Protein AF-G3MT32-F1 (afdb_monomer_lite)

pLDDT: mean 75.39, std 18.33, range [39.81, 96.25]

Structure (mmCIF, N/CA/C/O backbone):
data_AF-G3MT32-F1
#
_entry.id   AF-G3MT32-F1
#
loop_
_atom_site.group_PDB
_atom_site.id
_atom_site.type_symbol
_atom_site.label_atom_id
_atom_site.label_alt_id
_atom_site.label_comp_id
_atom_site.label_asym_id
_atom_site.label_entity_id
_atom_site.label_seq_id
_atom_site.pdbx_PDB_ins_code
_atom_site.Cartn_x
_atom_site.Cartn_y
_atom_site.Cartn_z
_atom_site.occupancy
_atom_site.B_iso_or_equiv
_atom_site.auth_seq_id
_atom_site.auth_comp_id
_atom_site.auth_asym_id
_atom_site.auth_atom_id
_atom_site.pdbx_PDB_model_num
ATOM 1 N N . MET A 1 1 ? -66.517 -55.163 15.982 1.00 39.81 1 MET A N 1
ATOM 2 C CA . MET A 1 1 ? -65.931 -55.537 14.677 1.00 39.81 1 MET A CA 1
ATOM 3 C C . MET A 1 1 ? -66.300 -54.449 13.673 1.00 39.81 1 MET A C 1
ATOM 5 O O . MET A 1 1 ? -67.470 -54.117 13.591 1.00 39.81 1 MET A O 1
ATOM 9 N N . VAL A 1 2 ? -65.263 -53.840 13.083 1.00 44.53 2 VAL A N 1
ATOM 10 C CA . VAL A 1 2 ? -65.151 -52.796 12.032 1.00 44.53 2 VAL A CA 1
ATOM 11 C C . VAL A 1 2 ? -66.422 -52.052 11.570 1.00 44.53 2 VAL A C 1
ATOM 13 O O . VAL A 1 2 ? -67.291 -52.673 10.961 1.00 44.53 2 VAL A O 1
ATOM 16 N N . PRO A 1 3 ? -66.477 -50.711 11.703 1.00 50.31 3 PRO A N 1
ATOM 17 C CA . PRO A 1 3 ? -67.335 -49.877 10.877 1.00 50.31 3 PRO A CA 1
ATOM 18 C C . PRO A 1 3 ? -66.589 -49.270 9.671 1.00 50.31 3 PRO A C 1
ATOM 20 O O . PRO A 1 3 ? -65.367 -49.128 9.675 1.00 50.31 3 PRO A O 1
ATOM 23 N N . SER A 1 4 ? -67.407 -48.822 8.712 1.00 41.72 4 SER A N 1
ATOM 24 C CA . SER A 1 4 ? -67.240 -47.642 7.836 1.00 41.72 4 SER A CA 1
ATOM 25 C C . SER A 1 4 ? -66.090 -47.657 6.816 1.00 41.72 4 SER A C 1
ATOM 27 O O . SER A 1 4 ? -64.926 -47.627 7.178 1.00 41.72 4 SER A O 1
ATOM 29 N N . SER A 1 5 ? -66.316 -47.792 5.506 1.00 49.53 5 SER A N 1
ATOM 30 C CA . SER A 1 5 ? -67.104 -46.973 4.562 1.00 49.53 5 SER A CA 1
ATOM 31 C C . SER A 1 5 ? -66.424 -45.654 4.102 1.00 49.53 5 SER A C 1
ATOM 33 O O . SER A 1 5 ? -66.619 -44.634 4.748 1.00 49.53 5 SER A O 1
ATOM 35 N N . TRP A 1 6 ? -65.761 -45.714 2.924 1.00 46.09 6 TRP A N 1
ATOM 36 C CA . TRP A 1 6 ? -65.552 -44.674 1.870 1.00 46.09 6 TRP A CA 1
ATOM 37 C C . TRP A 1 6 ? -64.825 -43.342 2.233 1.00 46.09 6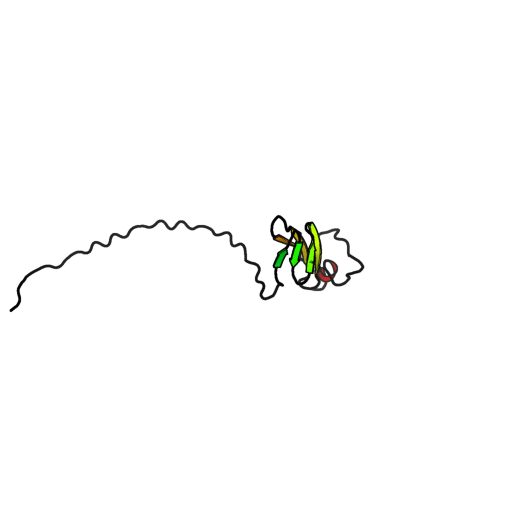 TRP A C 1
ATOM 39 O O . TRP A 1 6 ? -64.786 -42.967 3.395 1.00 46.09 6 TRP A O 1
ATOM 49 N N . PRO A 1 7 ? -64.347 -42.514 1.268 1.00 55.19 7 PRO A N 1
ATOM 50 C CA . PRO A 1 7 ? -63.791 -42.777 -0.062 1.00 55.19 7 PRO A CA 1
ATOM 51 C C . PRO A 1 7 ? -62.430 -42.080 -0.332 1.00 55.19 7 PRO A C 1
ATOM 53 O O . PRO A 1 7 ? -61.993 -41.128 0.305 1.00 55.19 7 PRO A O 1
ATOM 56 N N . MET A 1 8 ? -61.807 -42.557 -1.403 1.00 46.34 8 MET A N 1
ATOM 57 C CA . MET A 1 8 ? -60.765 -41.935 -2.219 1.00 46.34 8 MET A CA 1
ATOM 58 C C . MET A 1 8 ? -61.218 -40.559 -2.757 1.00 46.34 8 MET A C 1
ATOM 60 O O . MET A 1 8 ? -62.296 -40.502 -3.347 1.00 46.34 8 MET A O 1
ATOM 64 N N . LYS A 1 9 ? -60.380 -39.507 -2.667 1.00 46.62 9 LYS A N 1
ATOM 65 C CA . LYS A 1 9 ? -59.858 -38.722 -3.819 1.00 46.62 9 LYS A CA 1
ATOM 66 C C . LYS A 1 9 ? -59.493 -37.254 -3.528 1.00 46.62 9 LYS A C 1
ATOM 68 O O . LYS A 1 9 ? -60.232 -36.513 -2.898 1.00 46.62 9 LYS A O 1
ATOM 73 N N . LEU A 1 10 ? -58.422 -36.870 -4.233 1.00 54.50 10 LEU A N 1
ATOM 74 C CA . LEU A 1 10 ? -58.105 -35.551 -4.799 1.00 54.50 10 LEU A CA 1
ATOM 75 C C . LEU A 1 10 ? -57.512 -34.506 -3.848 1.00 54.50 10 LEU A C 1
ATOM 77 O O . LEU A 1 10 ? -58.145 -33.525 -3.469 1.00 54.50 10 LEU A O 1
ATOM 81 N N . LEU A 1 11 ? -56.213 -34.679 -3.588 1.00 50.91 11 LEU A N 1
ATOM 82 C CA . LEU A 1 11 ? -55.329 -33.583 -3.208 1.00 50.91 11 LEU A CA 1
ATOM 83 C C . LEU A 1 11 ? -55.028 -32.743 -4.464 1.00 50.91 11 LEU A C 1
ATOM 85 O O . LEU A 1 11 ? -54.313 -33.187 -5.362 1.00 50.91 11 LEU A O 1
ATOM 89 N N . TRP A 1 12 ? -55.589 -31.539 -4.544 1.00 45.66 12 TRP A N 1
ATOM 90 C CA . TRP A 1 12 ? -55.211 -30.544 -5.546 1.00 45.66 12 TRP A CA 1
ATOM 91 C C . TRP A 1 12 ? -53.896 -29.889 -5.112 1.00 45.66 12 TRP A C 1
ATOM 93 O O . TRP A 1 12 ? -53.872 -29.118 -4.155 1.00 45.66 12 TRP A O 1
ATOM 103 N N . ILE A 1 13 ? -52.789 -30.201 -5.790 1.00 60.44 13 ILE A N 1
ATOM 104 C CA . ILE A 1 13 ? -51.520 -29.497 -5.571 1.00 60.44 13 ILE A CA 1
ATOM 105 C C . ILE A 1 13 ? -51.607 -28.158 -6.303 1.00 60.44 13 ILE A C 1
ATOM 107 O O . ILE A 1 13 ? -51.474 -28.084 -7.524 1.00 60.44 13 ILE A O 1
ATOM 111 N N . VAL A 1 14 ? -51.853 -27.091 -5.548 1.00 58.81 14 VAL A N 1
ATOM 112 C CA . VAL A 1 14 ? -51.745 -25.715 -6.036 1.00 58.81 14 VAL A CA 1
ATOM 113 C C . VAL A 1 14 ? -50.258 -25.382 -6.138 1.00 58.81 14 VAL A C 1
ATOM 115 O O . VAL A 1 14 ? -49.597 -25.135 -5.131 1.00 58.81 14 VAL A O 1
ATOM 118 N N . VAL A 1 15 ? -49.705 -25.404 -7.351 1.00 62.44 15 VAL A N 1
ATOM 119 C CA . VAL A 1 15 ? -48.329 -24.953 -7.591 1.00 62.44 15 VAL A CA 1
ATOM 120 C C . VAL A 1 15 ? -48.337 -23.426 -7.578 1.00 62.44 15 VAL A C 1
ATOM 122 O O . VAL A 1 15 ? -48.668 -22.778 -8.568 1.00 62.44 15 VAL A O 1
ATOM 125 N N . ALA A 1 16 ? -48.026 -22.843 -6.422 1.00 62.28 16 ALA A N 1
ATOM 126 C CA . ALA A 1 16 ? -47.843 -21.407 -6.289 1.00 62.28 16 ALA A CA 1
ATOM 127 C C . ALA A 1 16 ? -46.572 -20.982 -7.046 1.00 62.28 16 ALA A C 1
ATOM 129 O O . ALA A 1 16 ? -45.449 -21.290 -6.646 1.00 62.28 16 ALA A O 1
ATOM 130 N N . SER A 1 17 ? -46.759 -20.277 -8.160 1.00 65.06 17 SER A N 1
ATOM 131 C CA . SER A 1 17 ? -45.692 -19.693 -8.972 1.00 65.06 17 SER A CA 1
ATOM 132 C C . SER A 1 17 ? -44.996 -18.564 -8.208 1.00 65.06 17 SER A C 1
ATOM 134 O O . SER A 1 17 ? -45.388 -17.400 -8.302 1.00 65.06 17 SER A O 1
ATOM 136 N N . TYR A 1 18 ? -43.961 -18.888 -7.436 1.00 62.09 18 TYR A N 1
ATOM 137 C CA . TYR A 1 18 ? -43.133 -17.882 -6.780 1.00 62.09 18 TYR A CA 1
ATOM 138 C C . TYR A 1 18 ? -42.193 -17.235 -7.809 1.00 62.09 18 TYR A C 1
ATOM 140 O O . TYR A 1 18 ? -41.367 -17.887 -8.447 1.00 62.09 18 TYR A O 1
ATOM 148 N N . LYS A 1 19 ? -42.339 -15.925 -8.020 1.00 65.88 19 LYS A N 1
ATOM 149 C CA . LYS A 1 19 ? -41.398 -15.130 -8.816 1.00 65.88 19 LYS A CA 1
ATOM 150 C C . LYS A 1 19 ? -40.096 -15.011 -8.019 1.00 65.88 19 LYS A C 1
ATOM 152 O O . LYS A 1 19 ? -40.049 -14.296 -7.022 1.00 65.88 19 LYS A O 1
ATOM 157 N N . ILE A 1 20 ? -39.043 -15.708 -8.442 1.00 64.12 20 ILE A N 1
ATOM 158 C CA . ILE A 1 20 ? -37.704 -15.559 -7.858 1.00 64.12 20 ILE A CA 1
ATOM 159 C C . ILE A 1 20 ? -37.128 -14.235 -8.352 1.00 64.12 20 ILE A C 1
ATOM 161 O O . ILE A 1 20 ? -36.689 -14.130 -9.496 1.00 64.12 20 ILE A O 1
ATOM 165 N N . ALA A 1 21 ? -37.148 -13.210 -7.506 1.00 62.56 21 ALA A N 1
ATOM 166 C CA . ALA A 1 21 ? -36.387 -11.995 -7.750 1.00 62.56 21 ALA A CA 1
ATOM 167 C C . ALA A 1 21 ? -34.893 -12.323 -7.592 1.00 62.56 21 ALA A C 1
ATOM 169 O O . ALA A 1 21 ? -34.400 -12.521 -6.482 1.00 62.56 21 ALA A O 1
ATOM 170 N N . PHE A 1 22 ? -34.176 -12.427 -8.712 1.00 61.22 22 PHE A N 1
ATOM 171 C CA . PHE A 1 22 ? -32.725 -12.586 -8.718 1.00 61.22 22 PHE A CA 1
ATOM 172 C C . PHE A 1 22 ? -32.088 -11.253 -8.304 1.00 61.22 22 PHE A C 1
ATOM 174 O O . PHE A 1 22 ? -31.976 -10.322 -9.098 1.00 61.22 22 PHE A O 1
ATOM 181 N N . SER A 1 23 ? -31.710 -11.142 -7.030 1.00 61.44 23 SER A N 1
ATOM 182 C CA . SER A 1 23 ? -30.880 -10.042 -6.544 1.00 61.44 23 SER A CA 1
ATOM 183 C C . SER A 1 23 ? -29.452 -10.287 -7.022 1.00 61.44 23 SER A C 1
ATOM 185 O O . SER A 1 23 ? -28.783 -11.211 -6.553 1.00 61.44 23 SER A O 1
ATOM 187 N N . THR A 1 24 ? -28.982 -9.500 -7.991 1.00 56.66 24 THR A N 1
ATOM 188 C CA . THR A 1 24 ? -27.572 -9.495 -8.388 1.00 56.66 24 THR A CA 1
ATOM 189 C C . THR A 1 24 ? -26.766 -8.921 -7.231 1.00 56.66 24 THR A C 1
ATOM 191 O O . THR A 1 24 ? -26.593 -7.709 -7.107 1.00 56.66 24 THR A O 1
ATOM 194 N N . ARG A 1 25 ? -26.306 -9.801 -6.341 1.00 54.88 25 ARG A N 1
ATOM 195 C CA . ARG A 1 25 ? -25.321 -9.460 -5.322 1.00 54.88 25 ARG A CA 1
ATOM 196 C C . ARG A 1 25 ? -24.059 -9.056 -6.076 1.00 54.88 25 ARG A C 1
ATOM 198 O O . ARG A 1 25 ? -23.424 -9.904 -6.697 1.00 54.88 25 ARG A O 1
ATOM 205 N N . THR A 1 26 ? -23.729 -7.768 -6.063 1.00 53.72 26 THR A N 1
ATOM 206 C CA . THR A 1 26 ? -22.408 -7.283 -6.460 1.00 53.72 26 THR A CA 1
ATOM 207 C C . THR A 1 26 ? -21.401 -8.130 -5.694 1.00 53.72 26 THR A C 1
ATOM 209 O O . THR A 1 26 ? -21.387 -8.111 -4.462 1.00 53.72 26 THR A O 1
ATOM 212 N N . GLN A 1 27 ? -20.649 -8.967 -6.406 1.00 47.78 27 GLN A N 1
ATOM 213 C CA . GLN A 1 27 ? -19.613 -9.791 -5.809 1.00 47.78 27 GLN A CA 1
ATOM 214 C C . GLN A 1 27 ? -18.459 -8.844 -5.484 1.00 47.78 27 GLN A C 1
ATOM 216 O O . GLN A 1 27 ? -17.529 -8.663 -6.263 1.00 47.78 27 GLN A O 1
ATOM 221 N N . GLU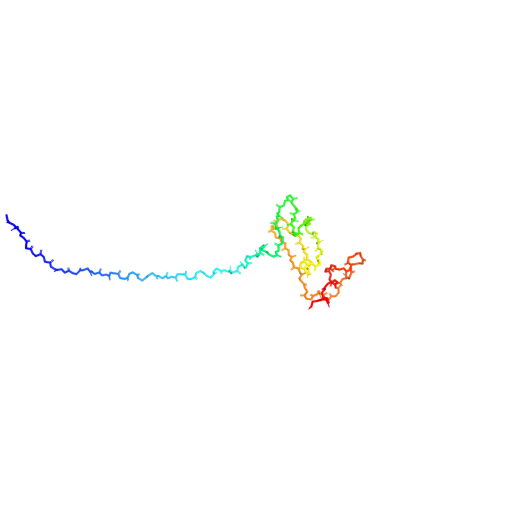 A 1 28 ? -18.568 -8.165 -4.347 1.00 53.06 28 GLU A N 1
ATOM 222 C CA . GLU A 1 28 ? -17.410 -7.600 -3.679 1.00 53.06 28 GLU A CA 1
ATOM 223 C C . GLU A 1 28 ? -16.585 -8.816 -3.269 1.00 53.06 28 GLU A C 1
ATOM 225 O O . GLU A 1 28 ? -16.914 -9.514 -2.310 1.00 53.06 28 GLU A O 1
ATOM 230 N N . SER A 1 29 ? -15.617 -9.180 -4.111 1.00 50.97 29 SER A N 1
ATOM 231 C CA . SER A 1 29 ? -14.666 -10.243 -3.826 1.00 50.97 29 SER A CA 1
ATOM 232 C C . SER A 1 29 ? -14.017 -9.907 -2.489 1.00 50.97 29 SER A C 1
ATOM 234 O O . SER A 1 29 ? -13.190 -8.996 -2.410 1.00 50.97 29 SER A O 1
ATOM 236 N N . ALA A 1 30 ? -14.469 -10.583 -1.432 1.00 50.53 30 ALA A N 1
ATOM 237 C CA . ALA A 1 30 ? -13.919 -10.436 -0.103 1.00 50.53 30 ALA A CA 1
ATOM 238 C C . ALA A 1 30 ? -12.432 -10.768 -0.199 1.00 50.53 30 ALA A C 1
ATOM 240 O O . ALA A 1 30 ? -12.054 -11.830 -0.689 1.00 50.53 30 ALA A O 1
ATOM 241 N N . PHE A 1 31 ? -11.602 -9.814 0.208 1.00 53.03 31 PHE A N 1
ATOM 242 C CA . PHE A 1 31 ? -10.169 -10.002 0.356 1.00 53.03 31 PHE A CA 1
ATOM 243 C C . PHE A 1 31 ? -9.919 -11.284 1.166 1.00 53.03 31 PHE A C 1
ATOM 245 O O . PHE A 1 31 ? -10.414 -11.382 2.286 1.00 53.03 31 PHE A O 1
ATOM 252 N N . ASP A 1 32 ? -9.211 -12.259 0.586 1.00 46.53 32 ASP A N 1
ATOM 253 C CA . ASP A 1 32 ? -8.840 -13.515 1.244 1.00 46.53 32 ASP A CA 1
ATOM 254 C C . ASP A 1 32 ? -7.575 -13.285 2.100 1.00 46.53 32 ASP A C 1
ATOM 256 O O . ASP A 1 32 ? -6.476 -13.138 1.550 1.00 46.53 32 ASP A O 1
ATOM 260 N N . PRO A 1 33 ? -7.694 -13.224 3.441 1.00 52.47 33 PRO A N 1
ATOM 261 C CA . PRO A 1 33 ? -6.568 -12.958 4.329 1.00 52.47 33 PRO A CA 1
ATOM 262 C C . PRO A 1 33 ? -5.614 -14.153 4.480 1.00 52.47 33 PRO A C 1
ATOM 264 O O . PRO A 1 33 ? -4.606 -14.037 5.176 1.00 52.47 33 PRO A O 1
ATOM 267 N N . SER A 1 34 ? -5.878 -15.294 3.834 1.00 47.88 34 SER A N 1
ATOM 268 C CA . SER A 1 34 ? -5.039 -16.498 3.951 1.00 47.88 34 SER A CA 1
ATOM 269 C C . SER A 1 34 ? -3.639 -16.308 3.351 1.00 47.88 34 SER A C 1
ATOM 271 O O . SER A 1 34 ? -2.715 -17.034 3.702 1.00 47.88 34 SER A O 1
ATOM 273 N N . HIS A 1 35 ? -3.461 -15.296 2.492 1.00 51.41 35 HIS A N 1
ATOM 274 C CA . HIS A 1 35 ? -2.172 -14.920 1.894 1.00 51.41 35 HIS A CA 1
ATOM 275 C C . HIS A 1 35 ? -1.846 -13.420 2.040 1.00 51.41 35 HIS A C 1
ATOM 277 O O . HIS A 1 35 ? -0.822 -12.956 1.539 1.00 51.41 35 HIS A O 1
ATOM 283 N N . GLY A 1 36 ? -2.706 -12.646 2.712 1.00 52.78 36 GLY A N 1
ATOM 284 C CA . GLY A 1 36 ? -2.611 -11.191 2.814 1.00 52.78 36 GLY A CA 1
ATOM 285 C C . GLY A 1 36 ? -2.931 -10.733 4.230 1.00 52.78 36 GLY A C 1
ATOM 286 O O . GLY A 1 36 ? -4.008 -11.011 4.743 1.00 52.78 36 GLY A O 1
ATOM 287 N N . GLY A 1 37 ? -1.973 -10.062 4.872 1.00 64.31 37 GLY A N 1
ATOM 288 C CA . GLY A 1 37 ? -2.014 -9.773 6.303 1.00 64.31 37 GLY A CA 1
ATOM 289 C C . GLY A 1 37 ? -3.289 -9.090 6.815 1.00 64.31 37 GLY A C 1
ATOM 290 O O . GLY A 1 37 ? -4.063 -8.478 6.084 1.00 64.31 37 GLY A O 1
ATOM 291 N N . VAL A 1 38 ? -3.472 -9.178 8.131 1.00 78.44 38 VAL A N 1
ATOM 292 C CA . VAL A 1 38 ? -4.627 -8.652 8.868 1.00 78.44 38 VAL A CA 1
ATOM 293 C C . VAL A 1 38 ? -4.870 -7.167 8.554 1.00 78.44 38 VAL A C 1
ATOM 295 O O . VAL A 1 38 ? -3.970 -6.340 8.716 1.00 78.44 38 VAL A O 1
ATOM 298 N N . LEU A 1 39 ? -6.102 -6.831 8.148 1.00 88.06 39 LEU A N 1
ATOM 299 C CA . LEU A 1 39 ? -6.576 -5.456 7.975 1.00 88.06 39 LEU A CA 1
ATOM 300 C C . LEU A 1 39 ? -7.391 -5.019 9.200 1.00 88.06 39 LEU A C 1
ATOM 302 O O . LEU A 1 39 ? -8.439 -5.598 9.486 1.00 88.06 39 LEU A O 1
ATOM 306 N N . ARG A 1 40 ? -6.941 -3.980 9.911 1.00 92.50 40 ARG A N 1
ATOM 307 C CA . ARG A 1 40 ? -7.679 -3.368 11.037 1.00 92.50 40 ARG A CA 1
ATOM 308 C C . ARG A 1 40 ? -7.746 -1.853 10.892 1.00 92.50 40 ARG A C 1
ATOM 310 O O . ARG A 1 40 ? -6.897 -1.239 10.252 1.00 92.50 40 ARG A O 1
ATOM 317 N N . PHE A 1 41 ? -8.755 -1.247 11.508 1.00 93.19 41 PHE A N 1
ATOM 318 C CA . PHE A 1 41 ? -8.934 0.204 11.544 1.00 93.19 41 PHE A CA 1
ATOM 319 C C . PHE A 1 41 ? -8.986 0.662 12.994 1.00 93.19 41 PHE A C 1
ATOM 321 O 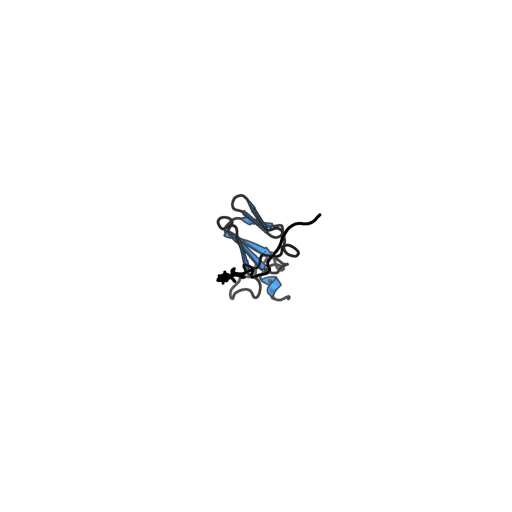O . PHE A 1 41 ? -9.841 0.201 13.746 1.00 93.19 41 PHE A O 1
ATOM 328 N N . GLU A 1 42 ? -8.080 1.557 13.369 1.00 91.81 42 GLU A N 1
ATOM 329 C CA . GLU A 1 42 ? -7.871 1.978 14.756 1.00 91.81 42 GLU A CA 1
ATOM 330 C C . GLU A 1 42 ? -7.636 3.485 14.781 1.00 91.81 42 GLU A C 1
ATOM 332 O O . GLU A 1 42 ? -6.668 3.953 14.192 1.00 91.81 42 GLU A O 1
ATOM 337 N N . GLU A 1 43 ? -8.525 4.253 15.418 1.00 88.88 43 GLU A N 1
ATOM 338 C CA . GLU A 1 43 ? -8.312 5.681 15.727 1.00 88.88 43 GLU A CA 1
ATOM 339 C C . GLU A 1 43 ? -7.705 6.511 14.574 1.00 88.88 43 GLU A C 1
ATOM 341 O O . GLU A 1 43 ? -6.671 7.163 14.711 1.00 88.88 43 GLU A O 1
ATOM 346 N N . GLY A 1 44 ? -8.306 6.448 13.382 1.00 91.50 44 GLY A N 1
ATOM 347 C CA . GLY A 1 44 ? -7.798 7.197 12.225 1.00 91.50 44 GLY A CA 1
ATOM 348 C C . GLY A 1 44 ? -6.551 6.591 11.562 1.00 91.50 44 GLY A C 1
ATOM 349 O O . GLY A 1 44 ? -5.890 7.261 10.765 1.00 91.50 44 GLY A O 1
ATOM 350 N N . ARG A 1 45 ? -6.228 5.328 11.838 1.00 95.19 45 ARG A N 1
ATOM 351 C CA . ARG A 1 45 ? -5.138 4.564 11.218 1.00 95.19 45 ARG A CA 1
ATOM 352 C C . ARG A 1 45 ? -5.668 3.273 10.597 1.00 95.19 45 ARG A C 1
ATOM 354 O O . ARG A 1 45 ? -6.705 2.745 11.001 1.00 95.19 45 ARG A O 1
ATOM 361 N N . CYS A 1 46 ? -4.942 2.772 9.607 1.00 94.69 46 CYS A N 1
ATOM 362 C CA . CYS A 1 46 ? -5.142 1.457 9.017 1.00 94.69 46 CYS A CA 1
ATOM 363 C C . CYS A 1 46 ? -3.951 0.584 9.398 1.00 94.69 46 CYS A C 1
ATOM 365 O O . CYS A 1 46 ? -2.813 0.965 9.142 1.00 94.69 46 CYS A O 1
ATOM 367 N N . TYR A 1 47 ? -4.199 -0.575 9.982 1.00 93.12 47 TYR A N 1
ATOM 368 C CA . TYR A 1 47 ? -3.202 -1.623 10.114 1.00 93.12 47 TYR A CA 1
ATOM 369 C C . TYR A 1 47 ? -3.337 -2.542 8.907 1.00 93.12 47 TYR A C 1
ATOM 371 O O . TYR A 1 47 ? -4.404 -3.121 8.716 1.00 93.12 47 TYR A O 1
ATOM 379 N N . TYR A 1 48 ? -2.305 -2.634 8.075 1.00 89.69 48 TYR A N 1
ATOM 380 C CA . TYR A 1 48 ? -2.301 -3.491 6.893 1.00 89.69 48 TYR A CA 1
ATOM 381 C C . TYR A 1 48 ? -0.944 -4.177 6.758 1.00 89.69 48 TYR A C 1
ATOM 383 O O . TYR A 1 48 ? 0.097 -3.515 6.749 1.00 89.69 48 TYR A O 1
ATOM 391 N N . ASN A 1 49 ? -0.963 -5.508 6.661 1.00 87.12 49 ASN A N 1
ATOM 392 C CA . ASN A 1 49 ? 0.223 -6.343 6.456 1.00 87.12 49 ASN A CA 1
ATOM 393 C C . ASN A 1 49 ? 1.389 -6.001 7.411 1.00 87.12 49 ASN A C 1
ATOM 395 O O . ASN A 1 49 ? 2.516 -5.767 6.982 1.00 87.12 49 ASN A O 1
ATOM 399 N N . GLY A 1 50 ? 1.088 -5.889 8.710 1.00 86.31 50 GLY A N 1
ATOM 400 C CA . GLY A 1 50 ? 2.085 -5.617 9.752 1.00 86.31 50 GLY A CA 1
ATOM 401 C C . GLY A 1 50 ? 2.395 -4.139 10.013 1.00 86.31 50 GLY A C 1
ATOM 402 O O . GLY A 1 50 ? 3.095 -3.840 10.977 1.00 86.31 50 GLY A O 1
ATOM 403 N N . ILE A 1 51 ? 1.883 -3.208 9.201 1.00 88.44 51 ILE A N 1
ATOM 404 C CA . ILE A 1 51 ? 2.256 -1.785 9.255 1.00 88.44 51 ILE A CA 1
ATOM 405 C C . ILE A 1 51 ? 1.048 -0.916 9.609 1.00 88.44 51 ILE A C 1
ATOM 407 O O . ILE A 1 51 ? -0.027 -1.054 9.023 1.00 88.44 51 ILE A O 1
ATOM 411 N N . HIS A 1 52 ? 1.245 0.034 10.528 1.00 93.00 52 HIS A N 1
ATOM 412 C CA . HIS A 1 52 ? 0.288 1.108 10.788 1.00 93.00 52 HIS A CA 1
ATOM 413 C C . HIS A 1 52 ? 0.487 2.263 9.804 1.00 93.00 52 HIS A C 1
ATOM 415 O O . HIS A 1 52 ? 1.559 2.857 9.713 1.00 93.00 52 HIS A O 1
ATOM 421 N N . ILE A 1 53 ? -0.583 2.619 9.106 1.00 94.44 53 ILE A N 1
ATOM 422 C CA . ILE A 1 53 ? -0.634 3.690 8.119 1.00 94.44 53 ILE A CA 1
ATOM 423 C C . ILE A 1 53 ? -1.608 4.747 8.638 1.00 94.44 53 ILE A C 1
ATOM 425 O O . ILE A 1 53 ? -2.782 4.454 8.868 1.00 94.44 53 ILE A O 1
ATOM 429 N N . ALA A 1 54 ? -1.151 5.984 8.826 1.00 96.25 54 ALA A N 1
ATOM 430 C CA . ALA A 1 54 ? -2.046 7.079 9.197 1.00 96.25 54 ALA A CA 1
ATOM 431 C C . ALA A 1 54 ? -3.028 7.415 8.062 1.00 96.25 54 ALA A C 1
ATOM 433 O O . ALA A 1 54 ? -2.761 7.158 6.886 1.00 96.25 54 ALA A O 1
ATOM 434 N N . THR A 1 55 ? -4.186 7.989 8.396 1.00 96.06 55 THR A N 1
ATOM 435 C CA . THR A 1 55 ? -5.180 8.384 7.387 1.00 96.06 55 THR A CA 1
ATOM 436 C C . THR A 1 55 ? -4.567 9.284 6.319 1.00 96.06 55 THR A C 1
ATOM 438 O O . THR A 1 55 ? -3.856 10.233 6.623 1.00 96.06 55 THR A O 1
ATOM 441 N N . ASN A 1 56 ? -4.877 8.984 5.056 1.00 94.62 56 ASN A N 1
ATOM 442 C CA . ASN A 1 56 ? -4.346 9.633 3.856 1.00 94.62 56 ASN A CA 1
ATOM 443 C C . ASN A 1 56 ? -2.836 9.465 3.627 1.00 94.62 56 ASN A C 1
ATOM 445 O O . ASN A 1 56 ? -2.337 9.974 2.626 1.00 94.62 56 ASN A O 1
ATOM 449 N N . MET A 1 57 ? -2.133 8.713 4.475 1.00 95.06 57 MET A N 1
ATOM 450 C CA . MET A 1 57 ? -0.737 8.355 4.253 1.00 95.06 57 MET A CA 1
ATOM 451 C C . MET A 1 57 ? -0.610 7.095 3.403 1.00 95.06 57 MET A C 1
ATOM 453 O O . MET A 1 57 ? -1.564 6.332 3.205 1.00 95.06 57 MET A O 1
ATOM 457 N N . THR A 1 58 ? 0.606 6.910 2.898 1.00 91.88 58 THR A N 1
ATOM 458 C CA . THR A 1 58 ? 0.966 5.852 1.964 1.00 91.88 58 THR A CA 1
ATOM 459 C C . THR A 1 58 ? 2.030 4.947 2.575 1.00 91.88 58 THR A C 1
ATOM 461 O O . THR A 1 58 ? 3.025 5.447 3.095 1.00 91.88 58 THR A O 1
ATOM 464 N N . ALA A 1 59 ? 1.856 3.633 2.458 1.00 91.44 59 ALA A N 1
ATOM 465 C CA . ALA A 1 59 ? 2.898 2.637 2.692 1.00 91.44 59 ALA A CA 1
ATOM 466 C C . ALA A 1 59 ? 3.218 1.903 1.386 1.00 91.44 59 ALA A C 1
ATOM 468 O O . ALA A 1 59 ? 2.358 1.753 0.519 1.00 91.44 59 ALA A O 1
ATOM 469 N N . ARG A 1 60 ? 4.463 1.461 1.224 1.00 91.00 60 ARG A N 1
ATOM 470 C CA . ARG A 1 60 ? 4.937 0.732 0.042 1.00 91.00 60 ARG A CA 1
ATOM 471 C C . ARG A 1 60 ? 5.472 -0.61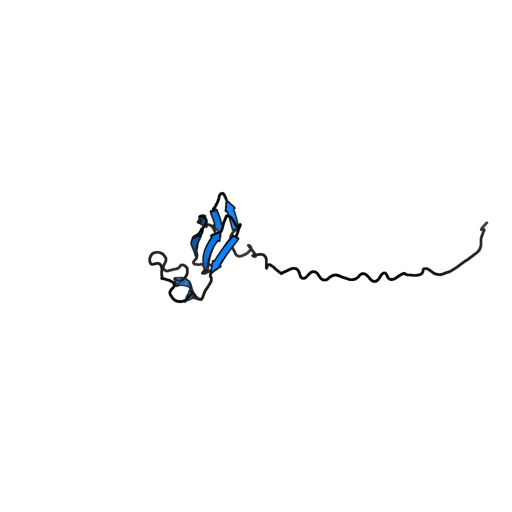5 0.497 1.00 91.00 60 ARG A C 1
ATOM 473 O O . ARG A 1 60 ? 6.230 -0.669 1.460 1.00 91.00 60 ARG A O 1
ATOM 480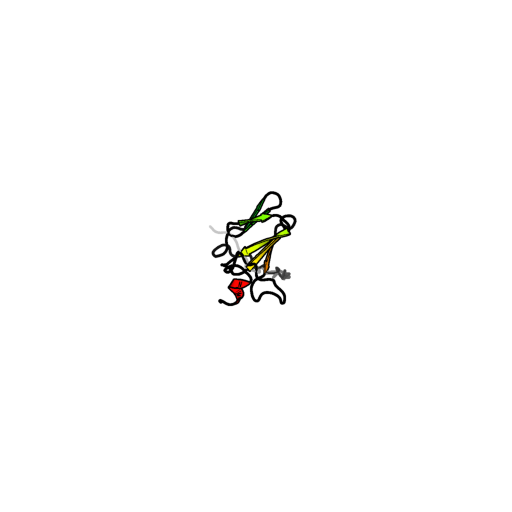 N N . TYR A 1 61 ? 5.068 -1.673 -0.189 1.00 89.31 61 TYR A N 1
ATOM 481 C CA . TYR A 1 61 ? 5.390 -3.050 0.165 1.00 89.31 61 TYR A CA 1
ATOM 482 C C . TYR A 1 61 ? 6.250 -3.686 -0.925 1.00 89.31 61 TYR A C 1
ATOM 484 O O . TYR A 1 61 ? 6.119 -3.355 -2.105 1.00 89.31 61 TYR A O 1
ATOM 492 N N . THR A 1 62 ? 7.130 -4.595 -0.510 1.00 88.75 62 THR A N 1
ATOM 493 C CA . THR A 1 62 ? 7.888 -5.476 -1.410 1.00 88.75 62 THR A CA 1
ATOM 494 C C . THR A 1 62 ? 7.058 -6.693 -1.803 1.00 88.75 62 THR A C 1
ATOM 496 O O . THR A 1 62 ? 7.012 -7.051 -2.974 1.00 88.75 62 THR A O 1
ATOM 499 N N . TYR A 1 63 ? 6.358 -7.299 -0.837 1.00 85.88 63 TYR A N 1
ATOM 500 C CA . TYR A 1 63 ? 5.469 -8.433 -1.071 1.00 85.88 63 TYR A CA 1
ATOM 501 C C . TYR A 1 63 ? 4.153 -8.284 -0.278 1.00 85.88 63 TYR A C 1
ATOM 503 O O . TYR A 1 63 ? 4.201 -8.149 0.949 1.00 85.88 63 TYR A O 1
ATOM 511 N N . PRO A 1 64 ? 2.984 -8.295 -0.947 1.00 87.62 64 PRO A N 1
ATOM 512 C CA . PRO A 1 64 ? 2.830 -8.137 -2.398 1.00 87.62 64 PRO A CA 1
ATOM 513 C C . PRO A 1 64 ? 3.401 -6.780 -2.862 1.00 87.62 64 PRO A C 1
ATOM 515 O O . PRO A 1 64 ? 3.376 -5.814 -2.098 1.00 87.62 64 PRO A O 1
ATOM 518 N N . CYS A 1 65 ? 3.934 -6.696 -4.087 1.00 89.12 65 CYS A N 1
ATOM 519 C CA . CYS A 1 65 ? 4.535 -5.464 -4.619 1.00 89.12 65 CYS A CA 1
ATOM 520 C C . CYS A 1 65 ? 3.453 -4.410 -4.914 1.00 89.12 65 CYS A C 1
ATOM 522 O O . CYS A 1 65 ? 2.942 -4.297 -6.031 1.00 89.12 65 CYS A O 1
ATOM 524 N N . VAL A 1 66 ? 3.052 -3.665 -3.883 1.00 92.12 66 VAL A N 1
ATOM 525 C CA . VAL A 1 66 ? 1.940 -2.708 -3.938 1.00 92.12 66 VAL A CA 1
ATOM 526 C C . VAL A 1 66 ? 2.232 -1.448 -3.131 1.00 92.12 66 VAL A C 1
ATOM 528 O O . VAL A 1 66 ? 2.973 -1.452 -2.145 1.00 92.12 66 VAL A O 1
ATOM 531 N N . GLN A 1 67 ? 1.571 -0.362 -3.507 1.00 92.19 67 GLN A N 1
ATOM 532 C CA . GLN A 1 67 ? 1.407 0.828 -2.687 1.00 92.19 67 GLN A CA 1
ATOM 533 C C . GLN A 1 67 ? 0.037 0.797 -2.004 1.00 92.19 67 GLN A C 1
ATOM 535 O O . GLN A 1 67 ? -0.978 0.650 -2.675 1.00 92.19 67 GLN A O 1
ATOM 540 N N . ALA A 1 68 ? -0.014 0.982 -0.688 1.00 93.38 68 ALA A N 1
ATOM 541 C CA . ALA A 1 68 ? -1.248 1.065 0.082 1.00 93.38 68 ALA A CA 1
ATOM 542 C C . ALA A 1 68 ? -1.510 2.498 0.553 1.00 93.38 68 ALA A C 1
ATOM 544 O O . ALA A 1 68 ? -0.634 3.127 1.142 1.00 93.38 68 ALA A O 1
ATOM 545 N N . VAL A 1 69 ? -2.730 2.995 0.359 1.00 95.06 69 VAL A N 1
ATOM 546 C CA . VAL A 1 69 ? -3.191 4.287 0.884 1.00 95.06 69 VAL A CA 1
ATOM 547 C C . VAL A 1 69 ? -4.299 4.057 1.899 1.00 95.06 69 VAL A C 1
ATOM 549 O O . VAL A 1 69 ? -5.341 3.476 1.579 1.00 95.06 69 VAL A O 1
ATOM 552 N N . CYS A 1 70 ? -4.110 4.556 3.117 1.00 95.75 70 CYS A N 1
ATOM 553 C CA . CYS A 1 70 ? -5.105 4.417 4.174 1.00 95.75 70 CYS A CA 1
ATOM 554 C C . CYS A 1 70 ? -6.233 5.445 4.038 1.00 95.75 70 CYS A C 1
ATOM 556 O O . CYS A 1 70 ? -5.998 6.651 3.935 1.00 95.75 70 CYS A O 1
ATOM 558 N N . LYS A 1 71 ? -7.485 4.984 4.104 1.00 96.00 71 LYS A N 1
ATOM 559 C CA . LYS A 1 71 ? -8.682 5.827 4.220 1.00 96.00 71 LYS A CA 1
ATOM 560 C C . LYS A 1 71 ? -9.481 5.394 5.451 1.00 96.00 71 LYS A C 1
ATOM 562 O O . LYS A 1 71 ? -10.572 4.844 5.310 1.00 96.00 71 LYS A O 1
ATOM 567 N N . ALA A 1 72 ? -8.955 5.649 6.655 1.00 93.62 72 ALA A N 1
ATOM 568 C CA . ALA A 1 72 ? -9.550 5.130 7.892 1.00 93.62 72 ALA A CA 1
ATOM 569 C C . ALA A 1 72 ? -10.987 5.629 8.126 1.00 93.62 72 ALA A C 1
ATOM 571 O O . ALA A 1 72 ? -11.842 4.830 8.494 1.00 93.62 72 ALA A O 1
ATOM 572 N N . HIS A 1 73 ? -11.301 6.893 7.804 1.00 93.19 73 HIS A N 1
ATOM 573 C CA . HIS A 1 73 ? -12.679 7.417 7.885 1.00 93.19 73 HIS A CA 1
ATOM 574 C C . HIS A 1 73 ? -13.676 6.665 6.994 1.00 93.19 73 HIS A C 1
ATOM 576 O O . HIS A 1 73 ? -14.864 6.626 7.289 1.00 93.19 73 HIS A O 1
ATOM 582 N N . ARG A 1 74 ? -13.199 6.068 5.897 1.00 92.88 74 ARG A N 1
ATOM 583 C CA . ARG A 1 74 ? -14.007 5.250 4.982 1.00 92.88 74 ARG A CA 1
ATOM 584 C C . ARG A 1 74 ? -13.805 3.752 5.210 1.00 92.88 74 ARG A C 1
ATOM 586 O O . ARG A 1 74 ? -14.252 2.969 4.382 1.00 92.88 74 ARG A O 1
ATOM 593 N N . ARG A 1 75 ? -13.084 3.377 6.275 1.00 92.06 75 ARG A N 1
ATOM 594 C CA . ARG A 1 75 ? -12.731 1.999 6.647 1.00 92.06 75 ARG A CA 1
ATOM 595 C C . ARG A 1 75 ? -12.267 1.167 5.447 1.00 92.06 75 ARG A C 1
ATOM 597 O O . ARG A 1 75 ? -12.712 0.043 5.249 1.00 92.06 75 ARG A O 1
ATOM 604 N N . ARG A 1 76 ? -11.373 1.738 4.631 1.00 93.44 76 ARG A N 1
ATOM 605 C CA . ARG A 1 76 ? -10.790 1.052 3.470 1.00 93.44 76 ARG A CA 1
ATOM 606 C C . ARG A 1 76 ? -9.312 1.371 3.288 1.00 93.44 76 ARG A C 1
ATOM 608 O O . ARG A 1 76 ? -8.849 2.454 3.655 1.00 93.44 76 ARG A O 1
ATOM 615 N N . VAL A 1 77 ? -8.602 0.449 2.654 1.00 93.12 77 VAL A N 1
ATOM 616 C CA . VAL A 1 77 ? -7.238 0.638 2.151 1.00 93.12 77 VAL A CA 1
ATOM 617 C C . VAL A 1 77 ? -7.285 0.503 0.637 1.00 93.12 77 VAL A C 1
ATOM 619 O O . VAL A 1 77 ? -7.935 -0.395 0.113 1.00 93.12 77 VAL A O 1
ATOM 622 N N . ILE A 1 78 ? -6.649 1.433 -0.068 1.00 94.44 78 ILE A N 1
ATOM 623 C CA . ILE A 1 78 ? -6.564 1.409 -1.530 1.00 94.44 78 ILE A CA 1
ATOM 624 C C . ILE A 1 78 ? -5.195 0.854 -1.892 1.00 94.44 78 ILE A C 1
ATOM 626 O O . ILE A 1 78 ? -4.190 1.433 -1.486 1.00 94.44 78 ILE A O 1
ATOM 630 N N . LEU A 1 79 ? -5.168 -0.249 -2.636 1.00 93.19 79 LEU A N 1
ATOM 631 C CA . LEU A 1 79 ? -3.941 -0.882 -3.103 1.00 93.19 79 LEU A CA 1
ATOM 632 C C . LEU A 1 79 ? -3.711 -0.542 -4.576 1.00 93.19 79 LEU A C 1
ATOM 634 O O . LEU A 1 79 ? -4.595 -0.739 -5.408 1.00 93.19 79 LEU A O 1
ATOM 638 N N . THR A 1 80 ? -2.516 -0.061 -4.894 1.00 93.31 80 THR A N 1
ATOM 639 C CA . THR A 1 80 ? -2.033 0.137 -6.261 1.00 93.31 80 THR A CA 1
ATOM 640 C C . THR A 1 80 ? -0.924 -0.871 -6.513 1.00 93.31 80 THR A C 1
ATOM 642 O O . THR A 1 80 ? 0.139 -0.781 -5.903 1.00 93.31 80 THR A O 1
ATOM 645 N N . GLY A 1 81 ? -1.181 -1.846 -7.381 1.00 92.00 81 GLY A N 1
ATOM 646 C CA . GLY A 1 81 ? -0.186 -2.833 -7.795 1.00 92.00 81 GLY A CA 1
ATOM 647 C C . GLY A 1 81 ? 0.711 -2.345 -8.929 1.00 92.00 81 GLY A C 1
ATOM 648 O O . GLY A 1 81 ? 0.828 -1.147 -9.194 1.00 92.00 81 GLY A O 1
ATOM 649 N N . CYS A 1 82 ? 1.354 -3.298 -9.592 1.00 90.00 82 CYS A N 1
ATOM 650 C CA . CYS A 1 82 ? 2.121 -3.071 -10.811 1.00 90.00 82 CYS A CA 1
ATOM 651 C C . CYS A 1 82 ? 1.232 -3.234 -12.063 1.00 90.00 82 CYS A C 1
ATOM 653 O O . CYS A 1 82 ? 0.223 -3.939 -11.994 1.00 90.00 82 CYS A O 1
ATOM 655 N N . PRO A 1 83 ? 1.592 -2.618 -13.207 1.00 90.44 83 PRO A N 1
ATOM 656 C CA . PRO A 1 83 ? 2.726 -1.711 -13.401 1.00 90.44 83 PRO A CA 1
ATOM 657 C C . PRO A 1 83 ? 2.502 -0.352 -12.721 1.00 90.44 83 PRO A C 1
ATOM 659 O O . PRO A 1 83 ? 1.375 0.132 -12.614 1.00 90.44 83 PRO A O 1
ATOM 662 N N . ALA A 1 84 ? 3.582 0.278 -12.257 1.00 88.44 84 ALA A N 1
ATOM 663 C CA . ALA A 1 84 ? 3.485 1.600 -11.651 1.00 88.44 84 ALA A CA 1
ATOM 664 C C . ALA A 1 84 ? 3.009 2.646 -12.687 1.00 88.44 84 ALA A C 1
ATOM 666 O O . ALA A 1 84 ? 3.472 2.626 -13.832 1.00 88.44 84 ALA A O 1
ATOM 667 N N . PRO A 1 85 ? 2.117 3.585 -12.316 1.00 87.69 85 PRO A N 1
ATOM 668 C CA . PRO A 1 85 ? 1.695 4.662 -13.205 1.00 87.69 85 PRO A CA 1
ATOM 669 C C . PRO A 1 85 ? 2.878 5.483 -13.735 1.00 87.69 85 PRO A C 1
ATOM 671 O O . PRO A 1 85 ? 3.880 5.680 -13.037 1.00 87.69 85 PRO A O 1
ATOM 674 N N . LYS A 1 86 ? 2.746 6.017 -14.956 1.00 85.44 86 LYS A N 1
ATOM 675 C CA . LYS A 1 86 ? 3.770 6.879 -15.570 1.00 85.44 86 LYS A CA 1
ATOM 676 C C . LYS A 1 86 ? 4.099 8.064 -14.653 1.00 85.44 86 LYS A C 1
ATOM 678 O O . LYS A 1 86 ? 3.199 8.691 -14.102 1.00 85.44 86 LYS A O 1
ATOM 683 N N . GLY A 1 87 ? 5.387 8.371 -14.503 1.00 81.88 87 GLY A N 1
ATOM 684 C CA . GLY A 1 87 ? 5.858 9.475 -13.657 1.00 81.88 87 GLY A CA 1
ATOM 685 C C . GLY A 1 87 ? 5.927 9.163 -12.157 1.00 81.88 87 GLY A C 1
ATOM 686 O O . GLY A 1 87 ? 6.228 10.060 -11.369 1.00 81.88 87 GLY A O 1
ATOM 687 N N . THR A 1 88 ? 5.684 7.914 -11.739 1.00 83.25 88 THR A N 1
ATOM 688 C CA . THR A 1 88 ? 5.925 7.506 -10.349 1.00 83.25 88 THR A CA 1
ATOM 689 C C . THR A 1 88 ? 7.413 7.636 -10.023 1.00 83.25 88 THR A C 1
ATOM 691 O O . THR A 1 88 ? 8.252 7.011 -10.666 1.00 83.25 88 THR A O 1
ATOM 694 N N . ARG A 1 89 ? 7.748 8.440 -9.006 1.00 76.88 89 ARG A N 1
ATOM 695 C CA . ARG A 1 89 ? 9.132 8.600 -8.541 1.00 76.88 89 ARG A CA 1
ATOM 696 C C . ARG A 1 89 ? 9.596 7.361 -7.773 1.00 76.88 89 ARG A C 1
ATOM 698 O O . ARG A 1 89 ? 8.908 6.901 -6.850 1.00 76.88 89 ARG A O 1
ATOM 705 N N . LEU A 1 90 ? 10.779 6.869 -8.133 1.00 71.44 90 LEU A N 1
ATOM 706 C CA . LEU A 1 90 ? 11.517 5.877 -7.356 1.00 71.44 90 LEU A CA 1
ATOM 707 C C . LEU A 1 90 ? 11.860 6.517 -6.002 1.00 71.44 90 LEU A C 1
ATOM 709 O O . LEU A 1 90 ? 12.284 7.670 -5.958 1.00 71.44 90 LEU A O 1
ATOM 713 N N . ASN A 1 91 ? 11.592 5.818 -4.895 1.00 65.00 91 ASN A N 1
ATOM 714 C CA . ASN A 1 91 ? 12.026 6.290 -3.576 1.00 65.00 91 ASN A CA 1
ATOM 715 C C . ASN A 1 91 ? 13.357 5.635 -3.236 1.00 65.00 91 ASN A C 1
ATOM 717 O O . ASN A 1 91 ? 13.432 4.410 -3.147 1.00 65.00 91 ASN A O 1
ATOM 721 N N . GLU A 1 92 ? 14.366 6.461 -2.992 1.00 57.00 92 GLU A N 1
ATOM 722 C CA . GLU A 1 92 ? 15.754 6.024 -2.861 1.00 57.00 92 GLU A CA 1
ATOM 723 C C . GLU A 1 92 ? 16.209 5.471 -1.501 1.00 57.00 92 GLU A C 1
ATOM 725 O O . GLU A 1 92 ? 17.308 4.933 -1.465 1.00 57.00 92 GLU A O 1
ATOM 730 N N . PRO A 1 93 ? 15.426 5.447 -0.401 1.00 66.25 93 PRO A N 1
ATOM 731 C CA . PRO A 1 93 ? 15.803 4.568 0.708 1.00 66.25 93 PRO A CA 1
ATOM 732 C C . PRO A 1 93 ? 15.227 3.147 0.581 1.00 66.25 93 PRO A C 1
ATOM 734 O O . PRO A 1 93 ? 15.720 2.239 1.240 1.00 66.25 93 PRO A O 1
ATOM 737 N N . TYR A 1 94 ? 14.207 2.915 -0.259 1.00 66.12 94 TYR A N 1
ATOM 738 C CA . TYR A 1 94 ? 13.493 1.629 -0.327 1.00 66.12 94 TYR A CA 1
ATOM 739 C C . TYR A 1 94 ? 13.553 1.026 -1.730 1.00 66.12 94 TYR A C 1
ATOM 741 O O . TYR A 1 94 ? 12.548 0.918 -2.439 1.00 66.12 94 TYR A O 1
ATOM 749 N N . VAL A 1 95 ? 14.759 0.613 -2.120 1.00 75.06 95 VAL A N 1
ATOM 750 C CA . VAL A 1 95 ? 15.061 0.042 -3.444 1.00 75.06 95 VAL A CA 1
ATOM 751 C C . VAL A 1 95 ? 14.310 -1.259 -3.750 1.00 75.06 95 VAL A C 1
ATOM 753 O O . VAL A 1 95 ? 14.194 -1.625 -4.910 1.00 75.06 95 VAL A O 1
ATOM 756 N N . THR A 1 96 ? 13.749 -1.940 -2.748 1.00 84.38 96 THR A N 1
ATOM 757 C CA . THR A 1 96 ? 13.007 -3.202 -2.928 1.00 84.38 96 THR A CA 1
ATOM 758 C C . THR A 1 96 ? 11.488 -3.058 -2.830 1.00 84.38 96 THR A C 1
ATOM 760 O O . THR A 1 96 ? 10.773 -4.030 -3.053 1.00 84.38 96 THR A O 1
ATOM 763 N N . ALA A 1 97 ? 10.953 -1.892 -2.461 1.00 88.94 97 ALA A N 1
ATOM 764 C CA . ALA A 1 97 ? 9.509 -1.694 -2.307 1.00 88.94 97 ALA A CA 1
ATOM 765 C C . ALA A 1 97 ? 8.888 -1.091 -3.574 1.00 88.94 97 ALA A C 1
ATOM 767 O O . ALA A 1 97 ? 9.597 -0.552 -4.426 1.00 88.94 97 ALA A O 1
ATOM 768 N N . TRP A 1 98 ? 7.558 -1.134 -3.698 1.00 91.38 98 TRP A N 1
ATOM 769 C CA . TRP A 1 98 ? 6.850 -0.481 -4.805 1.00 91.38 98 TRP A CA 1
ATOM 770 C C . TRP A 1 98 ? 7.292 0.995 -4.939 1.00 91.38 98 TRP A C 1
ATOM 772 O O . TRP A 1 98 ? 7.359 1.701 -3.929 1.00 91.38 98 TRP A O 1
ATOM 782 N N . PRO A 1 99 ? 7.593 1.515 -6.143 1.00 91.81 99 PRO A N 1
ATOM 783 C CA . PRO A 1 99 ? 7.426 0.887 -7.457 1.00 91.81 99 PRO A CA 1
ATOM 784 C C . PRO A 1 99 ? 8.635 0.060 -7.934 1.00 91.81 99 PRO A C 1
ATOM 786 O O . PRO A 1 99 ? 8.564 -0.527 -9.008 1.00 91.81 99 PRO A O 1
ATOM 789 N N . ASN A 1 100 ? 9.738 0.006 -7.183 1.00 89.19 100 ASN A N 1
ATOM 790 C CA . ASN A 1 100 ? 10.987 -0.623 -7.629 1.00 89.19 100 ASN A CA 1
ATOM 791 C C . ASN A 1 100 ? 10.846 -2.142 -7.846 1.00 89.19 100 ASN A C 1
ATOM 793 O O . ASN A 1 100 ? 11.4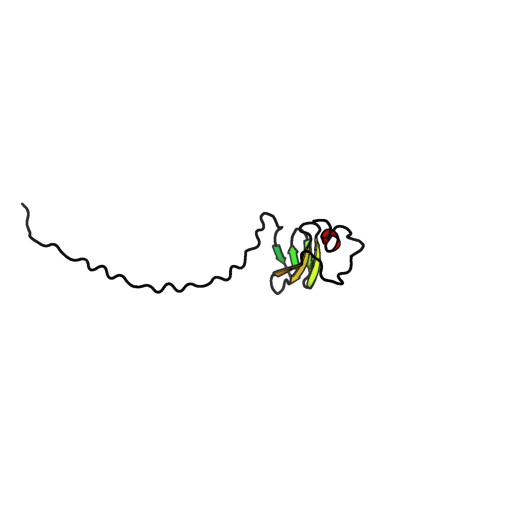29 -2.686 -8.776 1.00 89.19 100 ASN A O 1
ATOM 797 N N . CYS A 1 101 ? 10.009 -2.819 -7.053 1.00 87.44 101 CYS A N 1
ATOM 798 C CA . CYS A 1 101 ? 9.714 -4.245 -7.243 1.00 87.44 101 CYS A CA 1
ATOM 799 C C . CYS A 1 101 ? 8.815 -4.556 -8.460 1.00 87.44 101 CYS A C 1
ATOM 801 O O . CYS A 1 101 ? 8.567 -5.724 -8.741 1.00 87.44 101 CYS A O 1
ATOM 803 N N . CYS A 1 102 ? 8.324 -3.557 -9.209 1.00 86.38 102 CYS A N 1
ATOM 804 C CA . CYS A 1 102 ? 7.437 -3.804 -10.354 1.00 86.38 102 CYS A CA 1
ATOM 805 C C . CYS A 1 102 ? 8.136 -4.363 -11.600 1.00 86.38 102 CYS A C 1
ATOM 807 O O . CYS A 1 102 ? 7.445 -4.762 -12.532 1.00 86.38 102 CYS A O 1
ATOM 809 N N . GLY A 1 103 ? 9.471 -4.375 -11.641 1.00 73.50 103 GLY A N 1
ATOM 810 C CA . GLY A 1 103 ? 10.248 -4.942 -12.749 1.00 73.50 103 GLY A CA 1
ATOM 811 C C . GLY A 1 103 ? 10.779 -6.357 -12.500 1.00 73.50 103 GLY A C 1
ATOM 812 O O . GLY A 1 103 ? 11.450 -6.898 -13.371 1.00 73.50 103 GLY A O 1
ATOM 813 N N . THR A 1 104 ? 10.537 -6.933 -11.317 1.00 59.16 104 THR A N 1
ATOM 814 C CA . THR A 1 104 ? 11.132 -8.211 -10.876 1.00 59.16 104 THR A CA 1
ATOM 815 C C . THR A 1 104 ? 10.155 -9.392 -10.856 1.00 59.16 104 THR A C 1
ATOM 817 O O . THR A 1 104 ? 10.511 -10.453 -10.352 1.00 59.16 104 THR A O 1
ATOM 820 N N . THR A 1 105 ? 8.934 -9.209 -11.362 1.00 46.19 105 THR A N 1
ATOM 821 C CA . THR A 1 105 ? 7.883 -10.245 -11.463 1.00 46.19 105 THR A CA 1
ATOM 822 C C . THR A 1 105 ? 7.593 -10.533 -12.917 1.00 46.19 105 THR A C 1
ATOM 824 O O . THR A 1 105 ? 7.464 -11.729 -13.249 1.00 46.19 105 THR A O 1
#

Foldseek 3Di:
DDDDDDDDDDDDPDPPPDDPPPDPDPCPPPPDCPQWPDWDADDQWIDGRNDIAHAQGWDWALVVQWIWHDHNVVSDIDTDHDPDDPPDDDDPVCCRTPPNNRVVD

Secondary structure (DSSP, 8-state):
--------------------------------TTSSPPPEEETTEEEETTEEEETT-EEE-SSS--EEEEEGGGTEEEEE-SSPPTTPPPPTT-TTSTTGGGG--

Organism: Amblyomma maculatum (NCBI:txid34609)

Sequence (105 aa):
MVPSSWPMKLLWIVVASYKIAFSTRTQESAFDPSHGGVLRFEEGRCYYNGIHIATNMTARYTYPCVQAVCKAHRRRVILTGCPAPKGTRLNEPYVTAWPNCCGTT

Radius of gyration: 29.07 Å; chains: 1; bounding box: 83×65×31 Å